Protein AF-A0A3B8W983-F1 (afdb_monomer)

InterPro domains:
  IPR036895 Uracil-DNA glycosylase-like domain superfamily [G3DSA:3.40.470.10] (1-49)
  IPR036895 Uracil-DNA glycosylase-like domain superfamily [SSF52141] (1-49)
  IPR047124 Uracil-DNA glycosylase-like HI_0220.2 [PTHR42160] (1-49)

Mean predicted aligned error: 5.59 Å

Structure (mmCIF, N/CA/C/O backbone):
data_AF-A0A3B8W983-F1
#
_entry.id   AF-A0A3B8W983-F1
#
loop_
_atom_site.group_PDB
_atom_site.id
_atom_site.type_symbol
_atom_site.label_atom_id
_atom_site.label_alt_id
_atom_site.label_comp_id
_atom_site.label_asym_id
_atom_site.label_entity_id
_atom_site.label_seq_id
_atom_site.pdbx_PDB_ins_code
_atom_site.Cartn_x
_atom_site.Cartn_y
_atom_site.Cartn_z
_atom_site.occupancy
_atom_site.B_iso_or_equiv
_atom_site.auth_seq_id
_atom_site.auth_comp_id
_atom_site.auth_asym_id
_atom_site.auth_atom_id
_atom_site.pdbx_PDB_model_num
ATOM 1 N N . TYR A 1 1 ? 2.495 -1.464 25.114 1.00 72.19 1 TYR A N 1
ATOM 2 C CA . TYR A 1 1 ? 1.447 -1.431 24.075 1.00 72.19 1 TYR A CA 1
ATOM 3 C C . TYR A 1 1 ? 1.243 -2.854 23.584 1.00 72.19 1 TYR A C 1
ATOM 5 O O . TYR A 1 1 ? 2.165 -3.644 23.732 1.00 72.19 1 TYR A O 1
ATOM 13 N N . ASP A 1 2 ? 0.048 -3.205 23.119 1.00 83.25 2 ASP A N 1
ATOM 14 C CA . ASP A 1 2 ? -0.286 -4.581 22.738 1.00 83.25 2 ASP A CA 1
ATOM 15 C C . ASP A 1 2 ? 0.010 -4.794 21.249 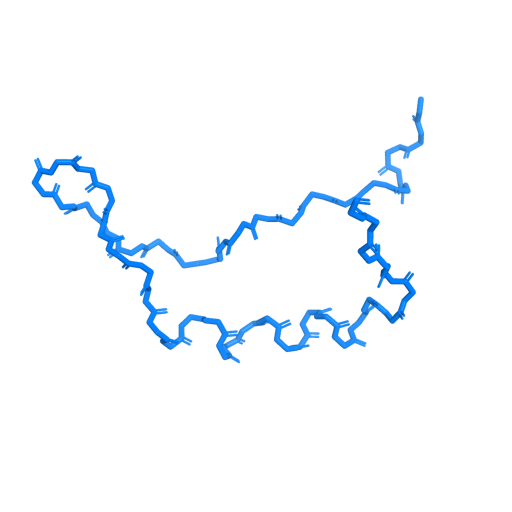1.00 83.25 2 ASP A C 1
ATOM 17 O O . ASP A 1 2 ? -0.709 -4.286 20.389 1.00 83.25 2 ASP A O 1
ATOM 21 N N . GLU A 1 3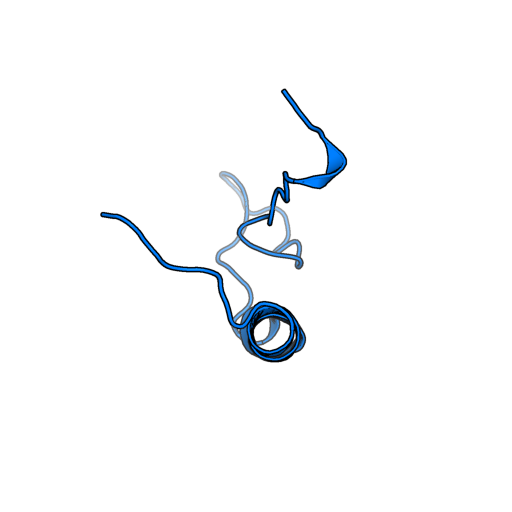 ? 1.089 -5.518 20.953 1.00 83.94 3 GLU A N 1
ATOM 22 C CA . GLU A 1 3 ? 1.536 -5.812 19.586 1.00 83.94 3 GLU A CA 1
ATOM 23 C C . GLU A 1 3 ? 0.498 -6.618 18.793 1.00 83.94 3 GLU A C 1
ATOM 25 O O . GLU A 1 3 ? 0.443 -6.512 17.572 1.00 83.94 3 GLU A O 1
ATOM 30 N N . GLN A 1 4 ? -0.389 -7.358 19.470 1.00 85.75 4 GLN A N 1
ATOM 31 C CA . GLN A 1 4 ? -1.466 -8.115 18.824 1.00 85.75 4 GLN A CA 1
ATOM 32 C C . GLN A 1 4 ? -2.601 -7.219 18.313 1.00 85.75 4 GLN A C 1
ATOM 34 O O . GLN A 1 4 ? -3.443 -7.668 17.538 1.00 85.75 4 GLN A O 1
ATOM 39 N N . LYS A 1 5 ? -2.636 -5.950 18.738 1.00 82.50 5 LYS A N 1
ATOM 40 C CA . LYS A 1 5 ? -3.615 -4.944 18.297 1.00 82.50 5 LYS A CA 1
ATOM 41 C C . LYS A 1 5 ? -3.052 -3.982 17.246 1.00 82.50 5 LYS A C 1
ATOM 43 O O . LYS A 1 5 ? -3.717 -3.013 16.885 1.00 82.50 5 LYS A O 1
ATOM 48 N N . LEU A 1 6 ? -1.839 -4.239 16.764 1.00 78.06 6 LEU A N 1
ATOM 49 C CA . LEU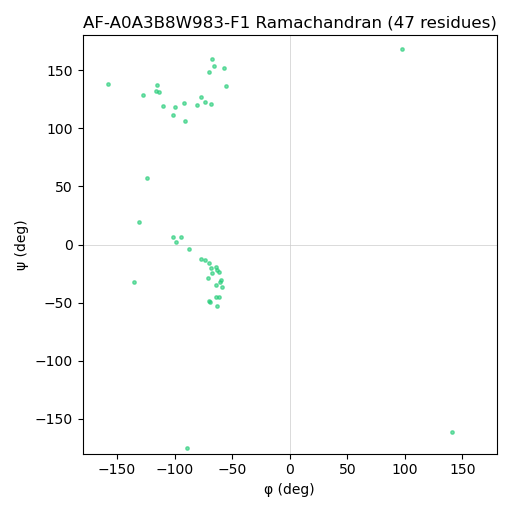 A 1 6 ? -1.120 -3.425 15.791 1.00 78.06 6 LEU A CA 1
ATOM 50 C C . LEU A 1 6 ? -0.953 -4.172 14.474 1.00 78.06 6 LEU A C 1
ATOM 52 O O . LEU A 1 6 ? -0.440 -5.286 14.445 1.00 78.06 6 LEU A O 1
ATOM 56 N N . ALA A 1 7 ? -1.287 -3.512 13.369 1.00 81.75 7 ALA A N 1
ATOM 57 C CA . ALA A 1 7 ? -0.945 -3.982 12.034 1.00 81.75 7 ALA A CA 1
ATOM 58 C C . ALA A 1 7 ? -0.242 -2.863 11.260 1.00 81.75 7 ALA A C 1
ATOM 60 O O . ALA A 1 7 ? -0.754 -1.748 11.170 1.00 81.75 7 ALA A O 1
ATOM 61 N N . ILE A 1 8 ? 0.926 -3.168 10.688 1.00 83.62 8 ILE A N 1
ATOM 62 C CA . ILE A 1 8 ? 1.639 -2.278 9.766 1.00 83.62 8 ILE A CA 1
ATOM 63 C C . ILE A 1 8 ? 1.383 -2.794 8.355 1.00 83.62 8 ILE A C 1
ATOM 65 O O . ILE A 1 8 ? 1.847 -3.872 7.984 1.00 83.62 8 ILE A O 1
ATOM 69 N N . LEU A 1 9 ? 0.636 -2.022 7.571 1.00 81.56 9 LEU A N 1
ATOM 70 C CA . LEU A 1 9 ? 0.393 -2.314 6.165 1.00 81.56 9 LEU A CA 1
ATOM 71 C C . LEU A 1 9 ? 1.329 -1.457 5.302 1.00 81.56 9 LEU A C 1
ATOM 73 O O . LEU A 1 9 ? 1.222 -0.230 5.351 1.00 81.56 9 LEU A O 1
ATOM 77 N N . PRO A 1 10 ? 2.237 -2.049 4.504 1.00 77.94 10 PRO A N 1
ATOM 78 C CA . PRO A 1 10 ? 3.011 -1.273 3.545 1.00 77.94 10 PRO A CA 1
ATOM 79 C C . PRO A 1 10 ? 2.112 -0.680 2.457 1.00 77.94 10 PRO A C 1
ATOM 81 O O . PRO A 1 10 ? 1.082 -1.236 2.081 1.00 77.94 10 PRO A O 1
ATOM 84 N N . MET A 1 11 ? 2.562 0.435 1.884 1.00 75.31 11 MET A N 1
ATOM 85 C CA . MET A 1 11 ? 1.869 1.111 0.783 1.00 75.31 11 MET A CA 1
ATOM 86 C C . MET A 1 11 ? 1.792 0.266 -0.501 1.00 75.31 11 MET A C 1
ATOM 88 O O . MET A 1 11 ? 0.948 0.528 -1.359 1.00 75.31 11 MET A O 1
ATOM 92 N N . GLY A 1 12 ? 2.648 -0.751 -0.644 1.00 78.94 12 GLY A N 1
ATOM 93 C CA . GLY A 1 12 ? 2.650 -1.652 -1.789 1.00 78.94 12 GLY A CA 1
ATOM 94 C C . GLY A 1 12 ? 3.307 -2.992 -1.482 1.00 78.94 12 GLY A C 1
ATOM 95 O O . GLY A 1 12 ? 4.361 -3.043 -0.857 1.00 78.94 12 GLY A O 1
ATOM 96 N N . PHE A 1 13 ? 2.696 -4.074 -1.969 1.00 85.31 13 PHE A N 1
ATOM 97 C CA . PHE A 1 13 ? 3.285 -5.419 -1.958 1.00 85.31 13 PHE A CA 1
ATOM 98 C C . PHE A 1 13 ? 4.024 -5.778 -3.254 1.00 85.31 13 PHE A C 1
ATOM 100 O O . PHE A 1 13 ? 4.465 -6.912 -3.412 1.00 85.31 13 PHE A O 1
ATOM 107 N N . CYS A 1 14 ? 4.179 -4.833 -4.184 1.00 87.94 14 CYS A N 1
ATOM 108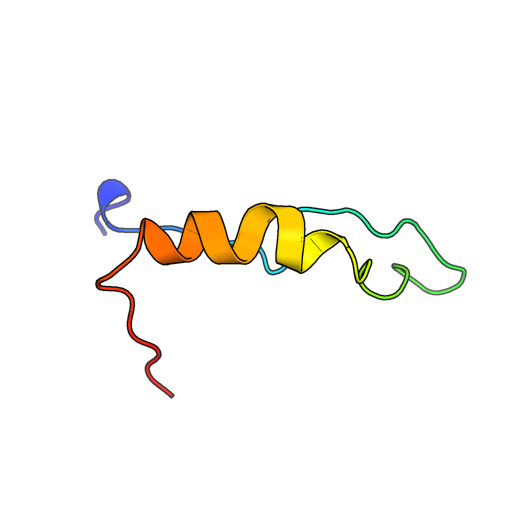 C CA . CYS A 1 14 ? 4.967 -5.046 -5.393 1.00 87.94 14 CYS A CA 1
ATOM 109 C C . CYS A 1 14 ? 6.163 -4.113 -5.406 1.00 87.94 14 CYS A C 1
ATOM 111 O O . CYS A 1 14 ? 6.016 -2.903 -5.237 1.00 87.94 14 CYS A O 1
ATOM 113 N N . TYR A 1 15 ? 7.328 -4.682 -5.690 1.00 88.00 15 TYR A N 1
ATOM 114 C CA . TYR A 1 15 ? 8.515 -3.909 -5.998 1.00 88.00 15 TYR A CA 1
ATOM 115 C C . TYR A 1 15 ? 8.457 -3.458 -7.469 1.00 88.00 15 TYR A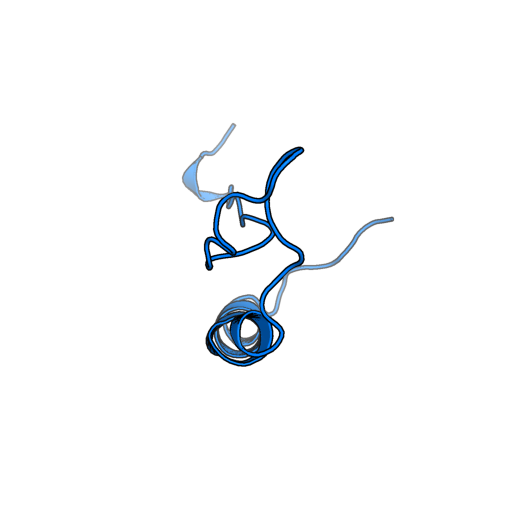 C 1
ATOM 117 O O . TYR A 1 15 ? 8.357 -4.318 -8.351 1.00 88.00 15 TYR A O 1
ATOM 125 N N . PRO A 1 16 ? 8.471 -2.143 -7.766 1.00 88.19 16 PRO A N 1
ATOM 126 C CA . PRO A 1 16 ? 8.350 -1.649 -9.137 1.00 88.19 16 PRO A CA 1
ATOM 127 C C . PRO A 1 16 ? 9.656 -1.788 -9.936 1.00 88.19 16 PRO A C 1
ATOM 129 O O . PRO A 1 16 ? 9.627 -1.671 -11.157 1.00 88.19 16 PRO A O 1
ATOM 132 N N . GLY A 1 17 ? 10.778 -2.084 -9.270 1.00 89.44 17 GLY A N 1
ATOM 133 C CA . GLY A 1 17 ? 12.112 -2.109 -9.864 1.00 89.44 17 GLY A CA 1
ATOM 134 C C . GLY A 1 17 ? 12.881 -0.811 -9.617 1.00 89.44 17 GLY A C 1
ATOM 135 O O . GLY A 1 17 ? 12.314 0.197 -9.193 1.00 89.44 17 GLY A O 1
ATOM 136 N N . THR A 1 18 ? 14.182 -0.836 -9.904 1.00 93.38 18 THR A N 1
ATOM 137 C CA . THR A 1 18 ? 15.072 0.322 -9.753 1.00 93.38 18 THR A CA 1
ATOM 138 C C . THR A 1 18 ? 15.155 1.115 -11.060 1.00 93.38 18 THR A C 1
ATOM 140 O O . THR A 1 18 ? 15.538 0.587 -12.103 1.00 93.38 18 THR A O 1
ATOM 143 N N . GLY A 1 19 ? 14.797 2.393 -11.008 1.00 93.19 19 GLY A N 1
ATOM 144 C CA . GLY A 1 19 ? 15.035 3.386 -12.050 1.00 93.19 19 GLY A CA 1
ATOM 145 C C . GLY A 1 19 ? 16.382 4.100 -11.886 1.00 93.19 19 GLY A C 1
ATOM 146 O O . GLY A 1 19 ? 17.182 3.799 -11.006 1.00 93.19 19 GLY A O 1
ATOM 147 N N . LYS A 1 20 ? 16.644 5.095 -12.740 1.00 90.88 20 LYS A N 1
ATOM 148 C CA . LYS A 1 20 ? 17.927 5.829 -12.743 1.00 90.88 20 LYS A CA 1
ATOM 149 C C . LYS A 1 20 ? 18.160 6.692 -11.496 1.00 90.88 20 LYS A C 1
ATOM 151 O O . LYS A 1 20 ? 19.306 6.992 -11.186 1.00 90.88 20 LYS A O 1
ATOM 156 N N . SER A 1 21 ? 17.096 7.117 -10.818 1.00 92.19 21 SER A N 1
ATOM 157 C CA . SER A 1 21 ? 17.150 8.053 -9.685 1.00 92.19 21 SER A CA 1
ATOM 158 C C . SER A 1 21 ? 16.353 7.577 -8.465 1.00 92.19 21 SER A C 1
ATOM 160 O O . SER A 1 21 ? 15.972 8.394 -7.632 1.00 92.19 21 SER A O 1
ATOM 162 N N . GLY A 1 22 ? 16.050 6.280 -8.379 1.00 91.25 22 GLY A N 1
ATOM 163 C CA . GLY A 1 22 ? 15.220 5.705 -7.318 1.00 91.25 22 GLY A CA 1
ATOM 164 C C . GLY A 1 22 ? 14.295 4.621 -7.848 1.00 91.25 22 GLY A C 1
ATOM 165 O O . GLY A 1 22 ? 14.527 4.088 -8.929 1.00 91.25 22 GLY A O 1
ATOM 166 N N . ASP A 1 23 ? 13.246 4.301 -7.102 1.00 91.06 23 ASP A N 1
ATOM 167 C CA . ASP A 1 23 ? 12.267 3.303 -7.523 1.00 91.06 23 ASP A CA 1
ATOM 168 C C . ASP A 1 23 ? 11.403 3.796 -8.691 1.00 91.06 23 ASP A C 1
ATOM 170 O O . ASP A 1 23 ? 11.116 4.987 -8.845 1.00 91.06 23 ASP A O 1
ATOM 174 N N . LEU A 1 24 ? 10.992 2.854 -9.537 1.00 90.56 24 LEU A N 1
ATOM 175 C CA . LEU A 1 24 ? 10.040 3.113 -10.612 1.00 90.56 24 LEU A CA 1
ATOM 176 C C . LEU A 1 24 ? 8.642 3.448 -10.055 1.00 90.56 24 LEU A C 1
ATOM 178 O O . LEU A 1 24 ? 8.321 3.100 -8.915 1.00 90.56 24 LEU A O 1
ATOM 182 N N . PRO A 1 25 ? 7.778 4.112 -10.848 1.00 88.44 25 PRO A N 1
ATOM 183 C CA . PRO A 1 25 ? 6.401 4.359 -10.441 1.00 88.44 25 PRO A CA 1
ATOM 184 C C . PRO A 1 25 ? 5.658 3.049 -10.105 1.00 88.44 25 PRO A C 1
ATOM 186 O O . PRO A 1 25 ? 5.977 1.995 -10.666 1.00 88.44 25 PRO A O 1
ATOM 189 N N . PRO A 1 26 ? 4.646 3.097 -9.215 1.00 86.19 26 PRO A N 1
ATOM 190 C CA . PRO A 1 26 ? 3.886 1.918 -8.815 1.00 86.19 26 PRO A CA 1
ATOM 191 C C . PRO A 1 26 ? 3.277 1.184 -10.012 1.00 86.19 26 PRO A C 1
ATOM 193 O O . PRO A 1 26 ? 2.683 1.798 -10.899 1.00 86.19 26 PRO A O 1
ATOM 196 N N . ARG A 1 27 ? 3.371 -0.148 -9.999 1.00 88.12 27 ARG A N 1
ATOM 197 C CA . ARG A 1 27 ? 2.777 -1.006 -11.029 1.00 88.12 27 ARG A CA 1
ATOM 198 C C . ARG A 1 27 ? 1.241 -0.956 -10.948 1.00 88.12 27 ARG A C 1
ATOM 200 O O . ARG A 1 27 ? 0.702 -1.306 -9.892 1.00 88.12 27 ARG A O 1
ATOM 207 N N . PRO A 1 28 ? 0.521 -0.538 -12.006 1.00 87.38 28 PRO A N 1
ATOM 208 C CA . PRO A 1 28 ? -0.934 -0.350 -11.962 1.00 87.38 28 PRO A CA 1
ATOM 209 C C . PRO A 1 28 ? -1.710 -1.637 -11.639 1.00 87.38 28 PRO A C 1
ATOM 211 O O . PRO A 1 28 ? -2.727 -1.594 -10.953 1.00 87.38 28 PRO A O 1
ATOM 214 N N . GLU A 1 29 ? -1.206 -2.792 -12.061 1.00 89.31 29 GLU A N 1
ATOM 215 C CA . GLU A 1 29 ? -1.760 -4.117 -11.780 1.00 89.31 29 GLU A CA 1
ATOM 216 C C . GLU A 1 29 ? -1.601 -4.550 -10.315 1.00 89.31 29 GLU A C 1
ATOM 218 O O . GLU A 1 29 ? -2.281 -5.471 -9.863 1.00 89.31 29 GLU A O 1
ATOM 223 N N . CYS A 1 30 ? -0.730 -3.884 -9.552 1.00 89.44 30 CYS A N 1
ATOM 224 C CA . CYS A 1 30 ? -0.423 -4.291 -8.189 1.00 89.44 30 CYS A CA 1
ATOM 225 C C . CYS A 1 30 ? -1.603 -4.061 -7.242 1.00 89.44 30 CYS A C 1
ATOM 227 O O . CYS A 1 30 ? -1.989 -4.964 -6.508 1.00 89.44 30 CYS A O 1
ATOM 229 N N . ALA A 1 31 ? -2.203 -2.866 -7.247 1.00 88.75 3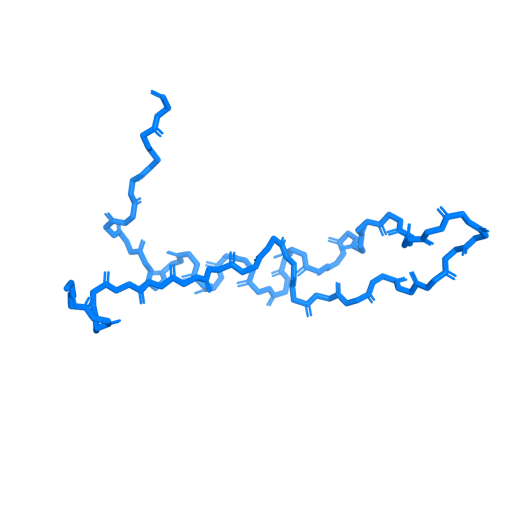1 ALA A N 1
ATOM 230 C CA . ALA A 1 31 ? -3.282 -2.551 -6.309 1.00 88.75 31 ALA A CA 1
ATOM 231 C C . ALA A 1 31 ? -4.515 -3.466 -6.484 1.00 88.75 31 ALA A C 1
ATOM 233 O O . ALA A 1 31 ? -4.994 -3.983 -5.472 1.00 88.75 31 ALA A O 1
ATOM 234 N N . PRO A 1 32 ? -5.006 -3.746 -7.710 1.00 90.44 32 PRO A N 1
ATOM 235 C CA . PRO A 1 32 ? -6.097 -4.700 -7.914 1.00 90.44 32 PRO A CA 1
ATOM 236 C C . PRO A 1 32 ? -5.797 -6.121 -7.416 1.00 90.44 32 PRO A C 1
ATOM 238 O O . PRO A 1 32 ? -6.719 -6.805 -6.984 1.00 90.44 32 PRO A O 1
ATOM 241 N N . ALA A 1 33 ? -4.532 -6.557 -7.436 1.00 90.69 33 ALA A N 1
ATOM 242 C CA . ALA A 1 33 ? -4.156 -7.929 -7.091 1.00 90.69 33 ALA A CA 1
ATOM 243 C C . ALA A 1 33 ? -4.299 -8.264 -5.596 1.00 90.69 33 ALA A C 1
ATOM 245 O O . ALA A 1 33 ? -4.530 -9.421 -5.253 1.00 90.69 33 ALA A O 1
ATOM 246 N N . TRP A 1 34 ? -4.161 -7.281 -4.699 1.00 89.19 34 TRP A N 1
ATOM 247 C CA . TRP A 1 34 ? -4.160 -7.540 -3.250 1.00 89.19 34 TRP A CA 1
ATOM 248 C C . TRP A 1 34 ? -5.008 -6.567 -2.427 1.00 89.19 34 TRP A C 1
ATOM 250 O O . TRP A 1 34 ? -5.568 -6.964 -1.405 1.00 89.19 34 TRP A O 1
ATOM 260 N N . ARG A 1 35 ? -5.132 -5.297 -2.840 1.00 89.69 35 ARG A N 1
ATOM 261 C CA . ARG A 1 35 ? -5.653 -4.228 -1.970 1.00 89.69 35 ARG A CA 1
ATOM 262 C C . ARG A 1 35 ? -7.100 -4.461 -1.568 1.00 89.69 35 ARG A C 1
ATOM 264 O O . ARG A 1 35 ? -7.434 -4.309 -0.399 1.00 89.69 35 ARG A O 1
ATOM 271 N N . ARG A 1 36 ? -7.949 -4.841 -2.526 1.00 89.12 36 ARG A N 1
ATOM 272 C CA . ARG A 1 36 ? -9.373 -5.099 -2.273 1.00 89.12 36 ARG A CA 1
ATOM 273 C C . ARG A 1 36 ? -9.552 -6.276 -1.314 1.00 89.12 36 ARG A C 1
ATOM 275 O O . ARG A 1 36 ? -10.159 -6.112 -0.265 1.00 89.12 36 ARG A O 1
ATOM 282 N N . ALA A 1 37 ? -8.933 -7.413 -1.634 1.00 90.19 37 ALA A N 1
ATOM 283 C CA . ALA A 1 37 ? -9.028 -8.631 -0.834 1.0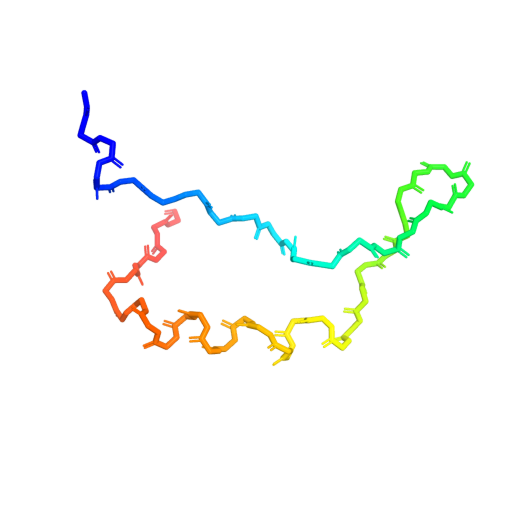0 90.19 37 ALA A CA 1
ATOM 284 C C . ALA A 1 37 ? -8.539 -8.438 0.611 1.00 90.19 37 ALA A C 1
ATOM 286 O O . ALA A 1 37 ? -9.121 -9.005 1.531 1.00 90.19 37 ALA A O 1
ATOM 287 N N . LEU A 1 38 ? -7.494 -7.628 0.818 1.00 89.44 38 LEU A N 1
ATOM 288 C CA . LEU A 1 38 ? -7.007 -7.303 2.156 1.00 89.44 38 LEU A CA 1
ATOM 289 C C . LEU A 1 38 ? -7.979 -6.395 2.920 1.00 89.44 38 LEU A C 1
ATOM 291 O O . LEU A 1 38 ? -8.302 -6.683 4.068 1.00 89.44 38 LEU A O 1
ATOM 295 N N . LEU A 1 39 ? -8.442 -5.306 2.299 1.00 88.25 39 LEU A N 1
ATOM 296 C CA . LEU A 1 39 ? -9.344 -4.354 2.954 1.00 88.25 39 LEU A CA 1
ATOM 297 C C . LEU A 1 39 ? -10.698 -4.986 3.303 1.00 88.25 39 LEU A C 1
ATOM 299 O O . LEU A 1 39 ? -11.237 -4.698 4.366 1.00 88.25 39 LEU A O 1
ATOM 303 N N . ASP A 1 40 ? -11.202 -5.906 2.478 1.00 90.88 40 ASP A N 1
ATOM 304 C CA . ASP A 1 40 ? -12.440 -6.647 2.755 1.00 90.88 40 ASP A CA 1
ATOM 305 C C . ASP A 1 40 ? -12.330 -7.530 4.020 1.00 90.88 40 ASP A C 1
ATOM 307 O O . ASP A 1 40 ? -13.337 -7.867 4.641 1.00 90.88 40 ASP A O 1
ATOM 311 N N . ARG A 1 41 ? -11.109 -7.894 4.442 1.00 89.56 41 ARG A N 1
ATOM 312 C CA . ARG A 1 41 ? -10.841 -8.630 5.694 1.00 89.56 41 ARG A CA 1
ATOM 313 C C . ARG A 1 41 ? -10.667 -7.721 6.907 1.00 89.56 41 ARG A C 1
ATOM 315 O O . ARG A 1 41 ? -10.513 -8.220 8.018 1.00 89.56 41 ARG A O 1
ATOM 322 N N . LEU A 1 42 ? -10.691 -6.410 6.698 1.00 87.69 42 LEU A N 1
ATOM 323 C CA . LEU A 1 42 ? -10.425 -5.396 7.706 1.00 87.69 42 LEU A CA 1
A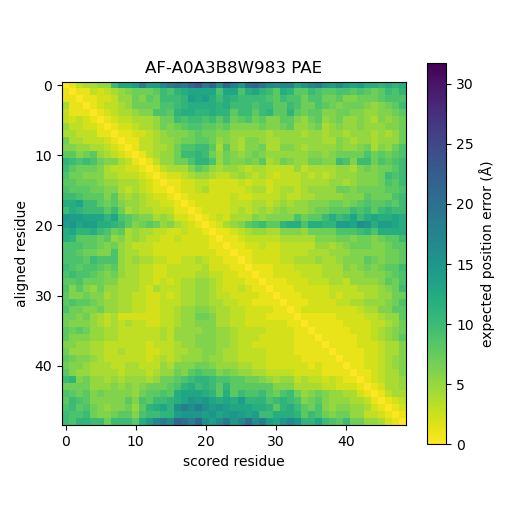TOM 324 C C . LEU A 1 42 ? -11.610 -4.412 7.819 1.00 87.69 42 LEU A C 1
ATOM 326 O O . LEU A 1 42 ? -11.433 -3.204 7.646 1.00 87.69 42 LEU A O 1
ATOM 330 N N . PRO A 1 43 ? -12.831 -4.908 8.108 1.00 86.06 43 PRO A N 1
ATOM 331 C CA . PRO A 1 43 ? -14.070 -4.135 7.979 1.00 86.06 43 PRO A CA 1
ATOM 332 C C . PRO A 1 43 ? -14.204 -2.985 8.986 1.00 86.06 43 PRO A C 1
ATOM 334 O O . PRO A 1 43 ? -14.981 -2.061 8.766 1.00 86.06 43 PRO A O 1
ATOM 337 N N . GLU A 1 44 ? -13.460 -3.034 10.091 1.00 86.88 44 GLU A N 1
ATOM 338 C CA . GLU A 1 44 ? -13.548 -2.050 11.176 1.00 86.88 44 GLU A CA 1
ATOM 339 C C . GLU A 1 44 ? -12.449 -0.977 11.114 1.00 86.88 44 GLU A C 1
ATOM 341 O O . GLU A 1 44 ? -12.392 -0.096 11.978 1.00 86.88 44 GLU A O 1
ATOM 346 N N . ILE A 1 45 ? -11.577 -1.010 10.096 1.00 82.06 45 ILE A N 1
ATOM 347 C CA . ILE A 1 45 ? -10.549 0.022 9.929 1.00 82.06 45 ILE A CA 1
ATOM 348 C C . ILE A 1 45 ? -11.204 1.306 9.431 1.00 82.06 45 ILE A C 1
ATOM 350 O O . ILE A 1 45 ? -11.828 1.350 8.371 1.00 82.06 45 ILE A O 1
ATOM 354 N N . ARG A 1 46 ? -11.014 2.379 10.197 1.00 77.62 46 ARG A N 1
ATOM 355 C CA . ARG A 1 46 ? -11.461 3.728 9.854 1.00 77.62 46 ARG A CA 1
ATOM 356 C C . ARG A 1 46 ? -10.254 4.629 9.664 1.00 77.62 46 ARG A C 1
ATOM 358 O O . ARG A 1 46 ? -9.300 4.573 10.435 1.00 77.62 46 ARG A O 1
ATOM 365 N N . LEU A 1 47 ? -10.316 5.454 8.628 1.00 79.19 47 LEU A N 1
ATOM 366 C CA . LEU A 1 47 ? -9.379 6.550 8.446 1.00 79.19 47 LEU A CA 1
ATOM 367 C C . LEU A 1 47 ? -9.766 7.687 9.400 1.00 79.19 47 LEU A C 1
ATOM 369 O O . LEU A 1 47 ? -10.909 8.141 9.372 1.00 79.19 47 LEU A O 1
ATOM 373 N N . THR A 1 48 ? -8.809 8.156 10.196 1.00 73.44 48 THR A N 1
ATOM 374 C CA . THR A 1 48 ? -8.908 9.412 10.951 1.00 73.44 48 THR A CA 1
ATOM 375 C C . THR A 1 48 ? -7.938 10.395 10.300 1.00 73.44 48 THR A C 1
ATOM 377 O O . THR A 1 48 ? -6.751 10.079 10.209 1.00 73.44 48 THR A O 1
ATOM 380 N N . LEU A 1 49 ? -8.445 11.520 9.785 1.00 69.81 49 LEU A N 1
ATOM 381 C CA . LEU A 1 49 ? -7.666 12.582 9.129 1.00 69.81 49 LEU A CA 1
ATOM 382 C C . LEU A 1 49 ? -7.457 13.769 10.068 1.00 69.81 49 LEU A C 1
ATOM 384 O O . LEU A 1 49 ? -8.407 14.071 10.825 1.00 69.81 49 LEU A O 1
#

Sequence (49 aa):
YDEQKLAILPMGFCYPGTGKSGDLPPRPECAPAWRRALLDRLPEIRLTL

Radius of gyration: 14.33 Å; Cα contacts (8 Å, |Δi|>4): 20; chains: 1; bounding box: 32×21×37 Å

pLDDT: mean 85.8, std 5.64,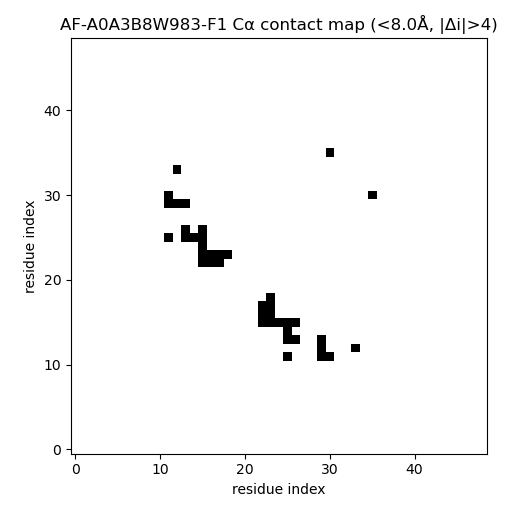 range [69.81, 93.38]

Foldseek 3Di:
DDPVPDDDDDPFPDQQDADPPGGDPDDPVGCVVPVVVVVVVVVPDDDDD

Secondary structure (DSSP, 8-state):
--GGG-----S-SS---EETTEEPPPPTTHHHHHHHHHHTT-TT-----

Solvent-accessible surface area (backbone atoms only — not comparable to full-atom values): 3559 Å² total; per-residue (Å²): 133,66,70,91,79,60,85,89,79,74,98,61,98,63,87,56,50,83,48,99,88,45,72,40,74,81,56,80,71,48,53,77,73,46,51,58,71,53,50,72,74,45,81,84,74,73,90,83,132

Organism: Marinobacter nauticus (NCBI:txid2743)